Protein AF-A0A6G2VEV0-F1 (afdb_monomer_lite)

Structure (mmCIF, N/CA/C/O backbone):
data_AF-A0A6G2VEV0-F1
#
_entry.id   AF-A0A6G2VEV0-F1
#
loop_
_atom_site.group_PDB
_atom_site.id
_atom_site.type_symbol
_atom_site.label_atom_id
_atom_site.label_alt_id
_atom_site.label_comp_id
_atom_site.label_asym_id
_atom_site.label_entity_id
_atom_site.label_seq_id
_atom_site.pdbx_PDB_ins_code
_atom_site.Cartn_x
_atom_site.Cartn_y
_atom_site.Cartn_z
_atom_site.occupancy
_atom_site.B_iso_or_equiv
_atom_site.auth_seq_id
_atom_site.auth_comp_id
_atom_site.auth_asym_id
_atom_site.auth_atom_id
_atom_site.pdbx_PDB_model_num
ATOM 1 N N . ASP A 1 1 ? 7.523 -2.340 11.141 1.00 86.25 1 ASP A N 1
ATOM 2 C CA . ASP A 1 1 ? 7.121 -1.878 12.487 1.00 86.25 1 ASP A CA 1
ATOM 3 C C . ASP A 1 1 ? 5.795 -1.101 12.484 1.00 86.25 1 ASP A C 1
ATOM 5 O O . ASP A 1 1 ? 4.882 -1.474 13.211 1.00 86.25 1 ASP A O 1
ATOM 9 N N . THR A 1 2 ? 5.624 -0.077 11.640 1.00 94.12 2 THR A N 1
ATOM 10 C CA . THR A 1 2 ? 4.400 0.760 11.587 1.00 94.12 2 THR A CA 1
ATOM 11 C C . THR A 1 2 ? 3.102 -0.021 11.361 1.00 94.12 2 THR A C 1
ATOM 13 O O . THR A 1 2 ? 2.189 0.075 12.178 1.00 94.12 2 THR A O 1
ATOM 16 N N . LEU A 1 3 ? 3.030 -0.854 10.312 1.00 91.81 3 LEU A N 1
ATOM 17 C CA . LEU A 1 3 ? 1.844 -1.679 10.029 1.00 91.81 3 LEU A CA 1
ATOM 18 C C . LEU A 1 3 ? 1.514 -2.629 11.192 1.00 91.81 3 LEU A C 1
ATOM 20 O O . LEU A 1 3 ? 0.358 -2.764 11.579 1.00 91.81 3 LEU A O 1
ATOM 24 N N . GLN A 1 4 ? 2.537 -3.244 11.790 1.00 93.62 4 GLN A N 1
ATOM 25 C CA . GLN A 1 4 ? 2.377 -4.115 12.956 1.00 93.62 4 GLN A CA 1
ATOM 26 C C . GLN A 1 4 ? 1.858 -3.340 14.174 1.00 93.62 4 GLN A C 1
ATOM 28 O O . GLN A 1 4 ? 0.998 -3.837 14.895 1.00 93.62 4 GLN A O 1
ATOM 33 N N . THR A 1 5 ? 2.348 -2.117 14.388 1.00 96.00 5 THR A N 1
ATOM 34 C CA . THR A 1 5 ? 1.874 -1.241 15.468 1.00 96.00 5 THR A CA 1
ATOM 35 C C . THR A 1 5 ? 0.398 -0.918 15.293 1.00 96.00 5 THR A C 1
ATOM 37 O O . THR A 1 5 ? -0.360 -1.020 16.252 1.00 96.00 5 THR A O 1
ATOM 40 N N . TRP A 1 6 ? -0.031 -0.590 14.073 1.00 95.25 6 TRP A N 1
ATOM 41 C CA . TRP A 1 6 ? -1.449 -0.393 13.778 1.00 95.25 6 TRP A CA 1
ATOM 42 C C . TRP A 1 6 ? -2.268 -1.665 14.028 1.00 95.25 6 TRP A C 1
ATOM 44 O O . TRP A 1 6 ? -3.260 -1.613 14.755 1.00 95.25 6 TRP A O 1
ATOM 54 N N . TRP A 1 7 ? -1.817 -2.811 13.505 1.00 93.62 7 TRP A N 1
ATOM 55 C CA . TRP A 1 7 ? -2.515 -4.095 13.634 1.00 93.62 7 TRP A CA 1
ATOM 56 C C . TRP A 1 7 ? -2.726 -4.506 15.096 1.00 93.62 7 TRP A C 1
ATOM 58 O O . TRP A 1 7 ? -3.818 -4.904 15.495 1.00 93.62 7 TRP A O 1
ATOM 68 N N . LEU A 1 8 ? -1.682 -4.369 15.916 1.00 96.44 8 LEU A N 1
ATOM 69 C CA . LEU A 1 8 ? -1.706 -4.719 17.338 1.00 96.44 8 LEU A CA 1
ATOM 70 C C . LEU A 1 8 ? -2.273 -3.606 18.231 1.00 96.44 8 LEU A C 1
ATOM 72 O O .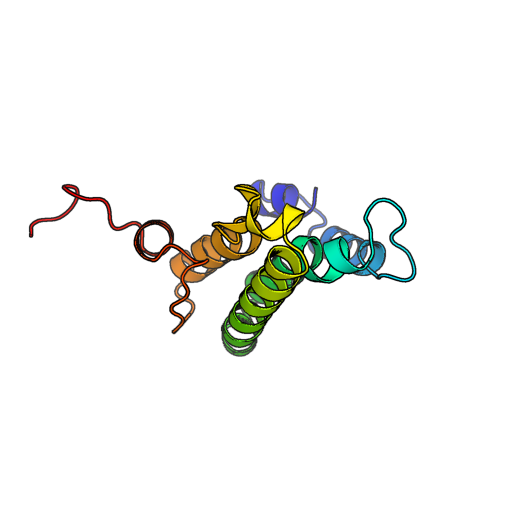 LEU A 1 8 ? -2.293 -3.767 19.449 1.00 96.44 8 LEU A O 1
ATOM 76 N N . ARG A 1 9 ? -2.722 -2.481 17.652 1.00 93.94 9 ARG A N 1
ATOM 77 C CA . ARG A 1 9 ? -3.179 -1.285 18.383 1.00 93.94 9 ARG A CA 1
ATOM 78 C C . ARG A 1 9 ? -2.145 -0.777 19.397 1.00 93.94 9 ARG A C 1
ATOM 80 O O . ARG A 1 9 ? -2.487 -0.344 20.496 1.00 93.94 9 ARG A O 1
ATOM 87 N N . GLY A 1 10 ? -0.870 -0.855 19.026 1.00 92.94 10 GLY A N 1
ATOM 88 C CA . GLY A 1 10 ? 0.240 -0.350 19.822 1.00 92.94 10 GLY A CA 1
ATOM 89 C C . GLY A 1 10 ? 0.306 1.185 19.833 1.00 92.94 10 GLY A C 1
ATOM 90 O O . GLY A 1 10 ? -0.277 1.847 18.969 1.00 92.94 10 GLY A O 1
ATOM 91 N N . PRO A 1 11 ? 1.026 1.778 20.799 1.00 94.62 11 PRO A N 1
ATOM 92 C CA . PRO A 1 11 ? 1.178 3.227 20.897 1.00 94.62 11 PRO A CA 1
ATOM 93 C C . PRO A 1 11 ? 2.078 3.799 19.787 1.00 94.62 11 PRO A C 1
ATOM 95 O O . PRO A 1 11 ? 2.909 3.094 19.213 1.00 94.62 11 PRO A O 1
ATOM 98 N N . GLY A 1 12 ? 1.951 5.105 19.524 1.00 95.06 12 GLY A N 1
ATOM 99 C CA . GLY A 1 12 ? 2.891 5.855 18.675 1.00 95.06 12 GLY A CA 1
ATOM 100 C C . GLY A 1 12 ? 2.750 5.622 17.167 1.00 95.06 12 GLY A C 1
ATOM 101 O O . GLY A 1 12 ? 3.717 5.790 16.432 1.00 95.06 12 GLY A O 1
ATOM 102 N N . LEU A 1 13 ? 1.568 5.222 16.682 1.00 94.62 13 LEU A N 1
ATOM 103 C CA . LEU A 1 13 ? 1.350 4.963 15.253 1.00 94.62 13 LEU A CA 1
ATOM 104 C C . LEU A 1 13 ? 1.701 6.166 14.364 1.00 94.62 13 LEU A C 1
ATOM 106 O O . LEU A 1 13 ? 2.340 5.984 13.332 1.00 94.62 13 LEU A O 1
ATOM 110 N N . ALA A 1 14 ? 1.282 7.373 14.757 1.00 92.69 14 ALA A N 1
ATOM 111 C CA . ALA A 1 14 ? 1.520 8.583 13.974 1.00 92.69 14 ALA A CA 1
ATOM 112 C C . ALA A 1 14 ? 3.023 8.840 13.788 1.00 92.69 14 ALA A C 1
ATOM 114 O O . ALA A 1 14 ? 3.483 8.942 12.654 1.00 92.69 14 ALA A O 1
ATOM 115 N N . ASP A 1 15 ? 3.789 8.835 14.882 1.00 96.06 15 ASP A N 1
ATOM 116 C CA . ASP A 1 15 ? 5.238 9.065 14.855 1.00 96.06 15 ASP A CA 1
ATOM 117 C C . ASP A 1 15 ? 5.962 8.002 14.023 1.00 96.06 15 ASP A C 1
ATOM 119 O O . ASP A 1 15 ? 6.825 8.317 13.206 1.00 96.06 15 ASP A O 1
ATOM 123 N N . LYS A 1 16 ? 5.566 6.731 14.167 1.00 96.62 16 LYS A N 1
ATOM 124 C CA . LYS A 1 16 ? 6.138 5.630 13.382 1.00 96.62 16 LYS A CA 1
ATOM 125 C C . LYS A 1 16 ? 5.835 5.757 11.894 1.00 96.62 16 LYS A C 1
ATOM 127 O O . LYS A 1 16 ? 6.703 5.467 11.070 1.00 96.62 16 LYS A O 1
ATOM 132 N N . LEU A 1 17 ? 4.624 6.181 11.532 1.00 95.62 17 LEU A N 1
ATOM 133 C CA . LEU A 1 17 ? 4.256 6.388 10.135 1.00 95.62 17 LEU A CA 1
ATOM 134 C C . LEU A 1 17 ? 5.012 7.571 9.526 1.00 95.62 17 LEU A C 1
ATOM 136 O O . LEU A 1 17 ? 5.539 7.423 8.428 1.00 95.62 17 LEU A O 1
ATOM 140 N N . ILE A 1 18 ? 5.133 8.687 10.248 1.00 94.69 18 ILE A N 1
ATOM 141 C CA . ILE A 1 18 ? 5.944 9.838 9.822 1.00 94.69 18 ILE A CA 1
ATOM 142 C C . ILE A 1 18 ? 7.388 9.396 9.581 1.00 94.69 18 ILE A C 1
ATOM 144 O O . ILE A 1 18 ? 7.893 9.555 8.474 1.00 94.69 18 ILE A O 1
ATOM 148 N N . ALA A 1 19 ? 8.005 8.723 10.555 1.00 95.50 19 ALA A N 1
ATOM 149 C CA . ALA A 1 19 ? 9.366 8.215 10.417 1.00 95.50 19 ALA A CA 1
ATOM 150 C C . ALA A 1 19 ? 9.509 7.231 9.242 1.00 95.50 19 ALA A C 1
ATOM 152 O O . ALA A 1 19 ? 10.530 7.217 8.560 1.00 95.50 19 ALA A O 1
ATOM 153 N N . THR A 1 20 ? 8.488 6.412 8.967 1.00 95.31 20 THR A N 1
ATOM 154 C CA . THR A 1 20 ? 8.487 5.499 7.811 1.00 95.31 20 THR A CA 1
ATOM 155 C C . THR A 1 20 ? 8.482 6.270 6.494 1.00 95.31 20 THR A C 1
ATOM 157 O O . THR A 1 20 ? 9.251 5.936 5.600 1.00 95.31 20 THR A O 1
ATOM 160 N N . ILE A 1 21 ? 7.655 7.312 6.380 1.00 93.88 21 ILE A N 1
ATOM 161 C CA . ILE A 1 21 ? 7.594 8.163 5.186 1.00 93.88 21 ILE A CA 1
ATOM 162 C C . ILE A 1 21 ? 8.929 8.893 4.992 1.00 93.88 21 ILE A C 1
ATOM 164 O O . ILE A 1 21 ? 9.510 8.812 3.914 1.00 93.88 21 ILE A O 1
ATOM 168 N N . GLU A 1 22 ? 9.469 9.518 6.039 1.00 93.38 22 GLU A N 1
ATOM 169 C CA . GLU A 1 22 ? 10.750 10.239 5.984 1.00 93.38 22 GLU A CA 1
ATOM 170 C C . GLU A 1 22 ? 11.922 9.324 5.606 1.00 93.38 22 GLU A C 1
ATOM 172 O O . GLU A 1 22 ? 12.747 9.667 4.764 1.00 93.38 22 GLU A O 1
ATOM 177 N N . THR A 1 23 ? 11.989 8.125 6.187 1.00 92.50 23 THR A N 1
ATOM 178 C CA . THR A 1 23 ? 13.069 7.167 5.891 1.00 92.50 23 THR A CA 1
ATOM 179 C C . THR A 1 23 ? 12.909 6.465 4.545 1.00 92.50 23 THR A C 1
ATOM 181 O O . THR A 1 23 ? 13.875 5.885 4.047 1.00 92.50 23 THR A O 1
ATOM 184 N N . SER A 1 24 ? 11.723 6.541 3.937 1.00 90.50 24 SER A N 1
ATOM 185 C CA . SER A 1 24 ? 11.463 6.073 2.573 1.00 90.50 24 SER A CA 1
ATOM 186 C C . SER A 1 24 ? 11.767 7.118 1.495 1.00 90.50 24 SER A C 1
ATOM 188 O O . SER A 1 24 ? 11.656 6.809 0.310 1.00 90.50 24 SER A O 1
ATOM 190 N N . ASP A 1 25 ? 12.173 8.332 1.881 1.00 88.69 25 ASP A N 1
ATOM 191 C CA . ASP A 1 25 ? 12.598 9.359 0.935 1.00 88.69 25 ASP A CA 1
ATOM 192 C C . ASP A 1 25 ? 13.836 8.883 0.141 1.00 88.69 25 ASP A C 1
ATOM 194 O O . ASP A 1 25 ? 14.827 8.451 0.745 1.00 88.69 25 ASP A O 1
ATOM 198 N N . PRO A 1 26 ? 13.830 8.979 -1.202 1.00 85.19 26 PRO A N 1
ATOM 199 C CA . PRO A 1 26 ? 14.965 8.647 -2.067 1.00 85.19 26 PRO A CA 1
ATOM 200 C C . PRO A 1 26 ? 16.324 9.235 -1.670 1.00 85.19 26 PRO A C 1
ATOM 202 O O . PRO A 1 26 ? 17.371 8.630 -1.906 1.00 85.19 26 PRO A O 1
ATOM 205 N N . SER A 1 27 ? 16.333 10.436 -1.095 1.00 87.44 27 SER A N 1
ATOM 206 C CA . SER A 1 27 ? 17.549 11.118 -0.659 1.00 87.44 27 SER A CA 1
ATOM 207 C C . SER A 1 27 ? 18.126 10.527 0.630 1.00 87.44 27 SER A C 1
ATOM 209 O O . SER A 1 27 ? 19.334 10.659 0.856 1.00 87.44 27 SER A O 1
ATOM 211 N N . ILE A 1 28 ? 17.307 9.825 1.422 1.00 89.31 28 ILE A N 1
ATOM 212 C CA . ILE A 1 28 ? 17.653 9.228 2.717 1.00 89.31 28 ILE A CA 1
ATOM 213 C C . ILE A 1 28 ? 17.873 7.718 2.603 1.00 89.31 28 ILE A C 1
ATOM 215 O O . ILE A 1 28 ? 18.858 7.198 3.131 1.00 89.31 28 ILE A O 1
ATOM 219 N N . ALA A 1 29 ? 16.986 7.008 1.908 1.00 88.75 29 ALA A N 1
ATOM 220 C CA . ALA A 1 29 ? 17.047 5.563 1.763 1.00 88.75 29 ALA A CA 1
ATOM 221 C C . ALA A 1 29 ? 18.320 5.133 1.010 1.00 88.75 29 ALA A C 1
ATOM 223 O O . ALA A 1 29 ? 18.657 5.650 -0.057 1.00 88.75 29 ALA A O 1
ATOM 224 N N . ARG A 1 30 ? 19.053 4.168 1.580 1.00 87.62 30 ARG A N 1
ATOM 225 C CA . ARG A 1 30 ? 20.302 3.630 1.000 1.00 87.62 30 ARG A CA 1
ATOM 226 C C . ARG A 1 30 ? 20.285 2.123 0.757 1.00 87.62 30 ARG A C 1
ATOM 228 O O . ARG A 1 30 ? 21.185 1.611 0.105 1.00 87.62 30 ARG A O 1
ATOM 235 N N . VAL A 1 31 ? 19.299 1.415 1.307 1.00 88.56 31 VAL A N 1
ATOM 236 C CA . VAL A 1 31 ? 19.273 -0.059 1.323 1.00 88.56 31 VAL A CA 1
ATOM 237 C C . VAL A 1 31 ? 18.735 -0.641 0.015 1.00 88.56 31 VAL A C 1
ATOM 239 O O . VAL A 1 31 ? 19.174 -1.709 -0.398 1.00 88.56 31 VAL A O 1
ATOM 242 N N . ALA A 1 32 ? 17.802 0.054 -0.638 1.00 89.94 32 ALA A N 1
ATOM 243 C CA . ALA A 1 32 ? 17.178 -0.391 -1.879 1.00 89.94 32 ALA A CA 1
ATOM 244 C C . ALA A 1 32 ? 17.567 0.526 -3.052 1.00 89.94 32 ALA A C 1
ATOM 246 O O . ALA A 1 32 ? 17.727 1.734 -2.846 1.00 89.94 32 ALA A O 1
ATOM 247 N N . PRO A 1 33 ? 17.677 -0.014 -4.280 1.00 93.38 33 PRO A N 1
ATOM 248 C CA . PRO A 1 33 ? 17.751 0.791 -5.493 1.00 93.38 33 PRO A CA 1
ATOM 249 C C . PRO A 1 33 ? 16.572 1.765 -5.600 1.00 93.38 33 PRO A C 1
ATOM 251 O O . PRO A 1 33 ? 15.455 1.453 -5.184 1.00 93.38 33 PRO A O 1
ATOM 254 N N . LEU A 1 34 ? 16.823 2.939 -6.182 1.00 93.88 34 LEU A N 1
ATOM 255 C CA . LEU A 1 34 ? 15.840 4.022 -6.273 1.00 93.88 34 LEU A CA 1
ATOM 256 C C . LEU A 1 34 ? 14.549 3.598 -6.985 1.00 93.88 34 LEU A C 1
ATOM 258 O O . LEU A 1 34 ? 13.450 3.885 -6.518 1.00 93.88 34 LEU A O 1
ATOM 262 N N . ASP A 1 35 ? 14.683 2.892 -8.100 1.00 94.81 35 ASP A N 1
ATOM 263 C CA . ASP A 1 35 ? 13.555 2.428 -8.898 1.00 94.81 35 ASP A CA 1
ATOM 264 C C . ASP A 1 35 ? 12.709 1.385 -8.154 1.00 94.81 35 ASP A C 1
ATOM 266 O O . ASP A 1 35 ? 11.487 1.407 -8.253 1.00 94.81 35 ASP A O 1
ATOM 270 N N . MET A 1 36 ? 13.331 0.515 -7.353 1.00 95.44 36 MET A N 1
ATOM 271 C CA . MET A 1 36 ? 12.623 -0.430 -6.484 1.00 95.44 36 MET A CA 1
ATOM 272 C C . MET A 1 36 ? 11.899 0.288 -5.345 1.00 95.44 36 MET A C 1
ATOM 274 O O . MET A 1 36 ? 10.755 -0.038 -5.021 1.00 95.44 36 MET A O 1
ATOM 278 N N . LEU A 1 37 ? 12.557 1.280 -4.741 1.00 95.56 37 LEU A N 1
ATOM 279 C CA . LEU A 1 37 ? 11.968 2.087 -3.682 1.00 95.56 37 LEU A CA 1
ATOM 280 C C . LEU A 1 37 ? 10.696 2.784 -4.177 1.00 95.56 37 LEU A C 1
ATOM 282 O O . LEU A 1 37 ? 9.653 2.664 -3.543 1.00 95.56 37 LEU A O 1
ATOM 286 N N . GLN A 1 38 ? 10.768 3.440 -5.335 1.00 94.44 38 GLN A N 1
ATOM 287 C CA . GLN A 1 38 ? 9.645 4.162 -5.933 1.00 94.44 38 GLN A CA 1
ATOM 288 C C . GLN A 1 38 ? 8.580 3.227 -6.516 1.00 94.44 38 GLN A C 1
ATOM 290 O O . GLN A 1 38 ? 7.390 3.459 -6.332 1.00 94.44 38 GLN A O 1
ATOM 295 N N . GLY A 1 39 ? 9.002 2.170 -7.211 1.00 96.06 39 GLY A N 1
ATOM 296 C CA . GLY A 1 39 ? 8.117 1.278 -7.956 1.00 96.06 39 GLY A CA 1
ATOM 297 C C . GLY A 1 39 ? 7.379 0.248 -7.103 1.00 96.06 39 GLY A C 1
ATOM 298 O O . GLY A 1 39 ? 6.292 -0.184 -7.475 1.00 96.06 39 GLY A O 1
ATOM 299 N N . VAL A 1 40 ? 7.966 -0.161 -5.970 1.00 96.62 40 VAL A N 1
ATOM 300 C CA . VAL A 1 40 ? 7.495 -1.330 -5.205 1.00 96.62 40 VAL A CA 1
ATOM 301 C C . VAL A 1 40 ? 7.358 -1.051 -3.710 1.00 96.62 40 VAL A C 1
ATOM 303 O O . VAL A 1 40 ? 6.351 -1.429 -3.111 1.00 96.62 40 VAL A O 1
ATOM 306 N N . LEU A 1 41 ? 8.346 -0.405 -3.080 1.00 95.56 41 LEU A N 1
ATOM 307 C CA . LEU A 1 41 ? 8.400 -0.320 -1.612 1.00 95.56 41 LEU A CA 1
ATOM 308 C C . LEU A 1 41 ? 7.597 0.853 -1.033 1.00 95.56 41 LEU A C 1
ATOM 310 O O . LEU A 1 41 ? 6.942 0.694 -0.004 1.00 95.56 41 LEU A O 1
ATOM 314 N N . TYR A 1 42 ? 7.634 2.019 -1.678 1.00 96.38 42 TYR A N 1
ATOM 315 C CA . TYR A 1 42 ? 6.917 3.217 -1.240 1.00 96.38 42 TYR A CA 1
ATOM 316 C C . TYR A 1 42 ? 5.396 3.166 -1.461 1.00 96.38 42 TYR A C 1
ATOM 318 O O . TYR A 1 42 ? 4.662 3.543 -0.544 1.00 96.38 42 TYR A O 1
ATOM 326 N N . PRO A 1 43 ? 4.871 2.679 -2.605 1.00 97.81 43 PRO A N 1
ATOM 327 C CA . PRO A 1 43 ? 3.433 2.706 -2.870 1.00 97.81 43 PRO A CA 1
ATOM 328 C C . PRO A 1 43 ? 2.537 2.129 -1.754 1.00 97.81 43 PRO A C 1
ATOM 330 O O . PRO A 1 43 ? 1.570 2.796 -1.382 1.00 97.81 43 PRO A O 1
ATOM 333 N N . PRO A 1 44 ? 2.831 0.967 -1.128 1.00 97.88 44 PRO A N 1
ATOM 334 C CA . PRO A 1 44 ? 2.017 0.480 -0.010 1.00 97.88 44 PRO A CA 1
ATOM 335 C C . PRO A 1 44 ? 2.100 1.358 1.252 1.00 97.88 44 PRO A C 1
ATOM 337 O O . PRO A 1 44 ? 1.143 1.384 2.024 1.00 97.88 44 PRO A O 1
ATOM 340 N N . ILE A 1 45 ? 3.193 2.102 1.465 1.00 97.56 45 ILE A N 1
ATOM 341 C CA . ILE A 1 45 ? 3.307 3.079 2.564 1.00 97.56 45 ILE A CA 1
ATOM 342 C C . ILE A 1 45 ? 2.338 4.241 2.316 1.00 97.56 45 ILE A C 1
ATOM 344 O O . ILE A 1 45 ? 1.594 4.619 3.222 1.00 97.56 45 ILE A O 1
ATOM 348 N N . ASN A 1 46 ? 2.300 4.760 1.084 1.00 97.81 46 ASN A N 1
ATOM 349 C CA . ASN A 1 46 ? 1.384 5.834 0.699 1.00 97.81 46 ASN A CA 1
ATOM 350 C C . ASN A 1 46 ? -0.090 5.401 0.812 1.00 97.81 46 ASN A C 1
ATOM 352 O O . ASN A 1 46 ? -0.912 6.098 1.406 1.00 97.81 46 ASN A O 1
ATOM 356 N N . LEU A 1 47 ? -0.423 4.197 0.338 1.00 98.38 47 LEU A N 1
ATOM 357 C CA . LEU A 1 47 ? -1.771 3.636 0.496 1.00 98.38 47 LEU A CA 1
AT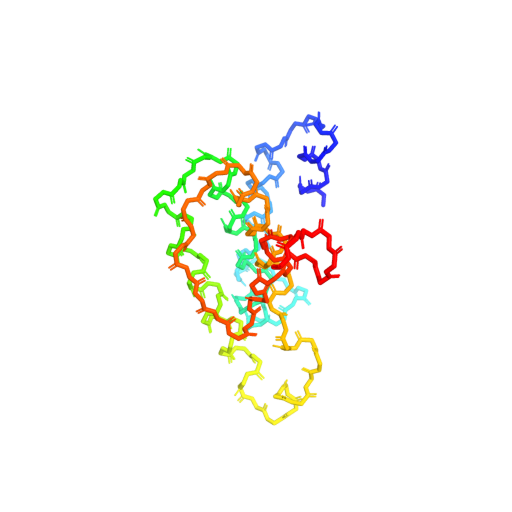OM 358 C C . LEU A 1 47 ? -2.169 3.510 1.964 1.00 98.38 47 LEU A C 1
ATOM 360 O O . LEU A 1 47 ? -3.281 3.874 2.351 1.00 98.38 47 LEU A O 1
ATOM 364 N N . PHE A 1 48 ? -1.253 3.023 2.800 1.00 98.31 48 PHE A N 1
ATOM 365 C CA . PHE A 1 48 ? -1.509 2.889 4.224 1.00 98.31 48 PHE A CA 1
ATOM 366 C C . PHE A 1 48 ? -1.735 4.253 4.895 1.00 98.31 48 PHE A C 1
ATOM 368 O O . PHE A 1 48 ? -2.609 4.364 5.753 1.00 98.31 48 PHE A O 1
ATOM 375 N N . TYR A 1 49 ? -1.022 5.301 4.465 1.00 97.44 49 TYR A N 1
ATOM 376 C CA . TYR A 1 49 ? -1.246 6.677 4.916 1.00 97.44 49 TYR A CA 1
ATOM 377 C C . TYR A 1 49 ? -2.667 7.180 4.610 1.00 97.44 49 TYR A C 1
ATOM 379 O O . TYR A 1 49 ? -3.336 7.685 5.518 1.00 97.44 49 TYR A O 1
ATOM 387 N N . HIS A 1 50 ? -3.162 6.996 3.381 1.00 97.94 50 HIS A N 1
ATOM 388 C CA . HIS A 1 50 ? -4.546 7.349 3.032 1.00 97.94 50 HIS A CA 1
ATOM 389 C C . HIS A 1 50 ? -5.557 6.544 3.859 1.00 97.94 50 HIS A C 1
ATOM 391 O O . HIS A 1 50 ? -6.499 7.106 4.423 1.00 97.94 50 HIS A O 1
ATOM 397 N N . TYR A 1 51 ? -5.320 5.239 4.009 1.00 98.00 51 TYR A N 1
ATOM 398 C CA . TYR A 1 51 ? -6.193 4.347 4.766 1.00 98.00 51 TYR A CA 1
ATOM 399 C C . TYR A 1 51 ? -6.340 4.763 6.240 1.00 98.00 51 TYR A C 1
ATOM 401 O O . TYR A 1 51 ? -7.461 4.938 6.721 1.00 98.00 51 TYR A O 1
ATOM 409 N N . VAL A 1 52 ? -5.236 4.996 6.967 1.00 96.38 52 VAL A N 1
ATOM 410 C CA . VAL A 1 52 ? -5.312 5.370 8.397 1.00 96.38 52 VAL A CA 1
ATOM 411 C C . VAL A 1 52 ? -5.961 6.736 8.625 1.00 96.38 52 VAL A C 1
ATOM 413 O O . VAL A 1 52 ? -6.530 6.977 9.689 1.00 96.38 52 VAL A O 1
ATOM 416 N N . ARG A 1 53 ? -5.903 7.626 7.628 1.00 96.00 53 ARG A N 1
ATOM 417 C CA . ARG A 1 53 ? -6.555 8.943 7.651 1.00 96.00 53 ARG A CA 1
ATOM 418 C C . ARG A 1 53 ? -8.020 8.908 7.228 1.00 96.00 53 ARG A C 1
ATOM 420 O O . ARG A 1 53 ? -8.677 9.941 7.324 1.00 96.00 53 ARG A O 1
ATOM 427 N N . LYS A 1 54 ? -8.526 7.750 6.793 1.00 96.75 54 LYS A N 1
ATOM 428 C CA . LYS A 1 54 ? -9.850 7.609 6.174 1.00 96.75 54 LYS A CA 1
ATOM 429 C C . LYS A 1 54 ? -10.036 8.504 4.945 1.00 96.75 54 LYS A C 1
ATOM 431 O O . LYS A 1 54 ? -11.110 9.051 4.722 1.00 96.75 54 LYS A O 1
ATOM 436 N N . ASP A 1 55 ? -8.969 8.684 4.173 1.00 97.56 55 ASP A N 1
ATOM 437 C CA . ASP A 1 55 ? -8.986 9.490 2.955 1.00 97.56 55 ASP A CA 1
ATOM 438 C C . ASP A 1 55 ? -9.450 8.649 1.760 1.00 97.56 55 ASP A C 1
ATOM 440 O O . ASP A 1 55 ? -8.648 8.184 0.951 1.00 97.56 55 ASP A O 1
ATOM 444 N N . GLU A 1 56 ? -10.760 8.417 1.682 1.00 95.62 56 GLU A N 1
ATOM 445 C CA . GLU A 1 56 ? -11.385 7.611 0.625 1.00 95.62 56 GLU A CA 1
ATOM 446 C C . GLU A 1 56 ? -11.156 8.206 -0.772 1.00 95.62 56 GLU A C 1
ATOM 448 O O . GLU A 1 56 ? -10.861 7.477 -1.718 1.00 95.62 56 GLU A O 1
ATOM 453 N N . ALA A 1 57 ? -11.231 9.536 -0.893 1.00 95.88 57 ALA A N 1
ATOM 454 C CA . ALA A 1 57 ? -11.059 10.236 -2.163 1.00 95.88 57 ALA A CA 1
ATOM 455 C C . ALA A 1 57 ? -9.616 10.155 -2.685 1.00 95.88 57 ALA A C 1
ATOM 457 O O . ALA A 1 57 ? -9.409 10.046 -3.893 1.00 95.88 57 ALA A O 1
ATOM 458 N N . GLY A 1 58 ? -8.623 10.197 -1.789 1.00 97.00 58 GLY A N 1
ATOM 459 C CA . GLY A 1 58 ? -7.212 10.043 -2.146 1.00 97.00 58 GLY A CA 1
ATOM 460 C C . GLY A 1 58 ? -6.780 8.591 -2.371 1.00 97.00 58 GLY A C 1
ATOM 461 O O . GLY A 1 58 ? -5.849 8.342 -3.138 1.00 97.00 58 GLY A O 1
ATOM 462 N N . PHE A 1 59 ? -7.465 7.621 -1.758 1.00 98.38 59 PHE A N 1
ATOM 463 C CA . PHE A 1 59 ? -7.042 6.220 -1.788 1.00 98.38 59 PHE A CA 1
ATOM 464 C C . PHE A 1 59 ? -7.103 5.592 -3.186 1.00 98.38 59 PHE A C 1
ATOM 466 O O . PHE A 1 59 ? -6.128 4.980 -3.619 1.00 98.38 59 PHE A O 1
ATOM 473 N N . ALA A 1 60 ? -8.226 5.721 -3.902 1.00 96.94 60 ALA A N 1
ATOM 474 C CA . ALA A 1 60 ? -8.389 5.071 -5.207 1.00 96.94 60 ALA A CA 1
ATOM 475 C C . ALA A 1 60 ? -7.395 5.593 -6.272 1.00 96.94 60 ALA A C 1
ATOM 477 O O . ALA A 1 60 ? -6.747 4.766 -6.922 1.00 96.94 60 ALA A O 1
ATOM 478 N N . PRO A 1 61 ? -7.161 6.917 -6.413 1.00 97.69 61 PRO A N 1
ATOM 479 C CA . PRO A 1 61 ? -6.096 7.433 -7.274 1.00 97.69 61 PRO A CA 1
ATOM 480 C C . PRO A 1 61 ? -4.703 6.928 -6.879 1.00 97.69 61 PRO A C 1
ATOM 482 O O . PRO A 1 61 ? -3.937 6.514 -7.749 1.00 97.69 61 PRO A O 1
ATOM 485 N N . ALA A 1 62 ? -4.389 6.896 -5.578 1.00 98.31 62 ALA A N 1
ATOM 486 C CA . ALA A 1 62 ? -3.113 6.377 -5.091 1.00 98.31 62 ALA A CA 1
ATOM 487 C C . ALA A 1 62 ? -2.947 4.876 -5.390 1.00 98.31 62 ALA A C 1
ATOM 489 O O . ALA A 1 62 ? -1.841 4.419 -5.681 1.00 98.31 62 ALA A O 1
ATOM 490 N N . LEU A 1 63 ? -4.034 4.096 -5.356 1.00 98.56 63 LEU A N 1
ATOM 491 C CA . LEU A 1 63 ? -4.016 2.678 -5.719 1.00 98.56 63 LEU A CA 1
ATOM 492 C C . LEU A 1 63 ? -3.774 2.498 -7.215 1.00 98.56 63 LEU A C 1
ATOM 494 O O . LEU A 1 63 ? -2.947 1.673 -7.598 1.00 98.56 63 LEU A O 1
ATOM 498 N N . ALA A 1 64 ? -4.431 3.295 -8.057 1.00 98.31 64 ALA A N 1
ATOM 499 C CA . ALA A 1 64 ? -4.178 3.282 -9.492 1.00 98.31 64 ALA A CA 1
ATOM 500 C C . ALA A 1 64 ? -2.710 3.596 -9.809 1.00 98.31 64 ALA A C 1
ATOM 502 O O . ALA A 1 64 ? -2.072 2.859 -10.562 1.00 98.31 64 ALA A O 1
ATOM 503 N N . GLU A 1 65 ? -2.154 4.635 -9.186 1.00 98.38 65 GLU A N 1
ATOM 504 C CA . GLU A 1 65 ? -0.745 4.998 -9.331 1.00 98.38 65 GLU A CA 1
ATOM 505 C C . GLU A 1 65 ? 0.186 3.873 -8.858 1.00 98.38 65 GLU A C 1
ATOM 507 O O . GLU A 1 65 ? 1.101 3.489 -9.585 1.00 98.38 65 GLU A O 1
ATOM 512 N N . ALA A 1 66 ? -0.083 3.276 -7.693 1.00 98.56 66 ALA A N 1
ATOM 513 C CA . ALA A 1 66 ? 0.699 2.161 -7.163 1.00 98.56 66 ALA A CA 1
ATOM 514 C C . ALA A 1 66 ? 0.776 0.978 -8.143 1.00 98.56 66 ALA A C 1
ATOM 516 O O . ALA A 1 66 ? 1.836 0.376 -8.314 1.00 98.56 66 ALA A O 1
ATOM 517 N N . LEU A 1 67 ? -0.333 0.656 -8.815 1.00 98.56 67 LEU A N 1
ATOM 518 C CA . LEU A 1 67 ? -0.381 -0.419 -9.808 1.00 98.56 67 LEU A CA 1
ATOM 519 C C . LEU A 1 67 ? 0.379 -0.062 -11.092 1.00 98.56 67 LEU A C 1
ATOM 521 O O . LEU A 1 67 ? 1.034 -0.932 -11.670 1.00 98.56 67 LEU A O 1
ATOM 525 N N . GLN A 1 68 ? 0.342 1.202 -11.526 1.00 98.38 68 GLN A N 1
ATOM 526 C CA . GLN A 1 68 ? 1.146 1.662 -12.664 1.00 98.38 68 GLN A CA 1
ATOM 527 C C . GLN A 1 68 ? 2.645 1.625 -12.352 1.00 98.38 68 GLN A C 1
ATOM 529 O O . GLN A 1 68 ? 3.432 1.174 -13.183 1.00 98.38 68 GLN A O 1
ATOM 534 N N . LEU A 1 69 ? 3.040 2.043 -11.148 1.00 98.44 69 LEU A N 1
ATOM 535 C CA . LEU A 1 69 ? 4.425 1.999 -10.680 1.00 98.44 69 LEU A CA 1
ATOM 536 C C . LEU A 1 69 ? 4.946 0.560 -10.576 1.00 98.44 69 LEU A C 1
ATOM 538 O O . LEU A 1 69 ? 6.043 0.272 -11.059 1.00 98.44 69 LEU A O 1
ATOM 542 N N . HIS A 1 70 ? 4.134 -0.356 -10.037 1.00 98.56 70 HIS A N 1
ATOM 543 C CA . HIS A 1 70 ? 4.456 -1.785 -9.989 1.00 98.56 70 HIS A CA 1
ATOM 544 C C . HIS A 1 70 ? 4.677 -2.343 -11.397 1.00 98.56 70 HIS A C 1
ATOM 546 O O . HIS A 1 70 ? 5.714 -2.950 -11.662 1.00 98.56 70 HIS A O 1
ATOM 552 N N . LYS A 1 71 ? 3.746 -2.080 -12.326 1.00 98.06 71 LYS A N 1
ATOM 553 C CA . LYS A 1 71 ? 3.888 -2.475 -13.734 1.00 98.06 71 LYS A CA 1
ATOM 554 C C . LYS A 1 71 ? 5.192 -1.941 -14.325 1.00 98.06 71 LYS A C 1
ATOM 556 O O . LYS A 1 71 ? 5.980 -2.722 -14.844 1.00 98.06 71 LYS A O 1
ATOM 561 N N . ALA A 1 72 ? 5.436 -0.637 -14.208 1.00 98.06 72 ALA A N 1
ATOM 562 C CA . ALA A 1 72 ? 6.615 0.010 -14.773 1.00 98.06 72 ALA A CA 1
ATOM 563 C C . ALA A 1 72 ? 7.925 -0.590 -14.240 1.00 98.06 72 ALA A C 1
ATOM 565 O O . ALA A 1 72 ? 8.855 -0.809 -15.015 1.00 98.06 72 ALA A O 1
ATOM 566 N N . TYR A 1 73 ? 7.994 -0.895 -12.940 1.00 98.00 73 TYR A N 1
ATOM 567 C CA . TYR A 1 73 ? 9.170 -1.520 -12.339 1.00 98.00 73 TYR A CA 1
ATOM 568 C C . TYR A 1 73 ? 9.419 -2.930 -12.884 1.00 98.00 73 TYR A C 1
ATOM 570 O O . TYR A 1 73 ? 10.545 -3.237 -13.288 1.00 98.00 73 TYR A O 1
ATOM 578 N N . TRP A 1 74 ? 8.382 -3.773 -12.903 1.00 98.19 74 TRP A N 1
ATOM 579 C CA . TRP A 1 74 ? 8.505 -5.188 -13.263 1.00 98.19 74 TRP A CA 1
ATOM 580 C C . TRP A 1 74 ? 8.611 -5.436 -14.767 1.00 98.19 74 TRP A C 1
ATOM 582 O O . TRP A 1 74 ? 9.169 -6.450 -15.165 1.00 98.19 74 TRP A O 1
ATOM 592 N N . THR A 1 75 ? 8.165 -4.505 -15.613 1.00 96.88 75 THR A N 1
ATOM 593 C CA . THR A 1 75 ? 8.329 -4.603 -17.074 1.00 96.88 75 THR A CA 1
ATOM 594 C C . THR A 1 75 ? 9.526 -3.814 -17.607 1.00 96.88 75 THR A C 1
ATOM 596 O O . THR A 1 75 ? 9.626 -3.602 -18.813 1.00 96.88 75 THR A O 1
ATOM 599 N N . LEU A 1 76 ? 10.418 -3.321 -16.738 1.00 97.00 76 LEU A N 1
ATOM 600 C CA . LEU A 1 76 ? 11.531 -2.459 -17.156 1.00 97.00 76 LEU A CA 1
ATOM 601 C C . LEU A 1 76 ? 12.567 -3.195 -18.024 1.00 97.00 76 LEU A C 1
ATOM 603 O O . LEU A 1 76 ? 13.210 -2.581 -18.873 1.00 97.00 76 LEU A O 1
ATOM 607 N N . ASN A 1 77 ? 12.760 -4.493 -17.794 1.00 96.38 77 ASN A N 1
ATOM 608 C CA . ASN A 1 77 ? 13.694 -5.335 -18.537 1.00 96.38 77 ASN A CA 1
ATOM 609 C C . ASN A 1 77 ? 13.247 -6.807 -18.528 1.00 96.38 77 ASN A C 1
ATOM 611 O O . ASN A 1 77 ? 12.311 -7.182 -17.813 1.00 96.38 77 ASN A O 1
ATOM 615 N N . GLU A 1 78 ? 13.910 -7.629 -19.343 1.00 95.19 78 GLU A N 1
ATOM 616 C CA . GLU A 1 78 ? 13.577 -9.049 -19.517 1.00 95.19 78 GLU A CA 1
ATOM 617 C C . GLU A 1 78 ? 13.694 -9.836 -18.206 1.00 95.19 78 GLU A C 1
ATOM 619 O O . GLU A 1 78 ? 12.764 -10.567 -17.859 1.00 95.19 78 GLU A O 1
ATOM 624 N N . ASP A 1 79 ? 14.764 -9.611 -17.434 1.00 95.44 79 ASP A N 1
ATOM 625 C CA . ASP A 1 79 ? 14.987 -10.285 -16.150 1.00 95.44 79 ASP A CA 1
ATO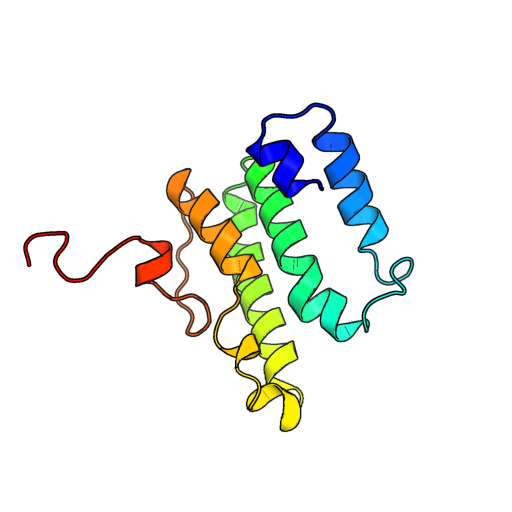M 626 C C . ASP A 1 79 ? 13.790 -10.095 -15.207 1.00 95.44 79 ASP A C 1
ATOM 628 O O . ASP A 1 79 ? 13.226 -11.066 -14.705 1.00 95.44 79 ASP A O 1
ATOM 632 N N . ARG A 1 80 ? 13.329 -8.850 -15.028 1.00 96.06 80 ARG A N 1
ATOM 633 C CA . ARG A 1 80 ? 12.181 -8.535 -14.162 1.00 96.06 80 ARG A CA 1
ATOM 634 C C . ARG A 1 80 ? 10.854 -9.030 -14.715 1.00 96.06 80 ARG A C 1
ATOM 636 O O . ARG A 1 80 ? 10.001 -9.451 -13.941 1.00 96.06 80 ARG A O 1
ATOM 643 N N . THR A 1 81 ? 10.681 -9.011 -16.034 1.00 95.00 81 THR A N 1
ATOM 644 C CA . THR A 1 81 ? 9.417 -9.427 -16.665 1.00 95.00 81 THR A CA 1
ATOM 645 C C . THR A 1 81 ? 9.142 -10.913 -16.428 1.00 95.00 81 THR A C 1
ATOM 647 O O . THR A 1 81 ? 7.987 -11.328 -16.358 1.00 95.00 81 THR A O 1
ATOM 650 N N . THR A 1 82 ? 10.199 -11.715 -16.285 1.00 95.12 82 THR A N 1
ATOM 651 C CA . THR A 1 82 ? 10.096 -13.151 -15.984 1.00 95.12 82 THR A CA 1
ATOM 652 C C . THR A 1 82 ? 10.053 -13.473 -14.487 1.00 95.12 82 THR A C 1
ATOM 654 O O . THR A 1 82 ? 9.829 -14.627 -14.119 1.00 95.12 82 THR A O 1
ATOM 657 N N . ASP A 1 83 ? 10.221 -12.475 -13.615 1.00 96.44 83 ASP A N 1
ATOM 658 C CA . ASP A 1 83 ? 10.192 -12.669 -12.169 1.00 96.44 83 ASP A CA 1
ATOM 659 C C . ASP A 1 83 ? 8.751 -12.826 -11.659 1.00 96.44 83 ASP A C 1
ATOM 661 O O . ASP A 1 83 ? 7.879 -11.968 -11.826 1.00 96.44 83 ASP A O 1
ATOM 665 N N . THR A 1 84 ? 8.506 -13.936 -10.964 1.00 94.81 84 THR A N 1
ATOM 666 C CA . THR A 1 84 ? 7.212 -14.252 -10.351 1.00 94.81 84 THR A CA 1
ATOM 667 C C . THR A 1 84 ? 6.731 -13.207 -9.342 1.00 94.81 84 THR A C 1
ATOM 669 O O . THR A 1 84 ? 5.522 -13.046 -9.171 1.00 94.81 84 THR A O 1
ATOM 672 N N . HIS A 1 85 ? 7.632 -12.453 -8.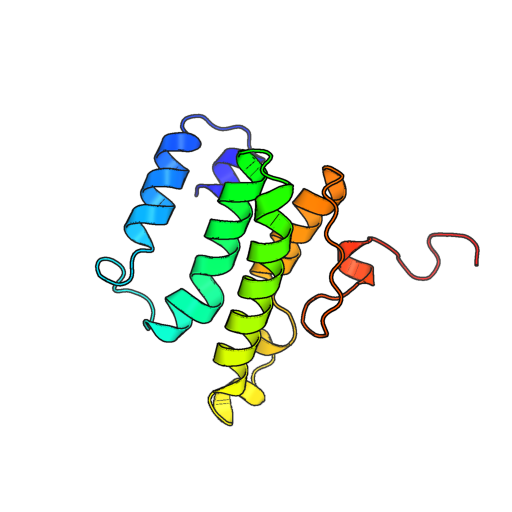707 1.00 94.31 85 HIS A N 1
ATOM 673 C CA . HIS A 1 85 ? 7.276 -11.371 -7.791 1.00 94.31 85 HIS A CA 1
ATOM 674 C C . HIS A 1 85 ? 6.540 -10.215 -8.487 1.00 94.31 85 HIS A C 1
ATOM 676 O O . HIS A 1 85 ? 5.783 -9.497 -7.833 1.00 94.31 85 HIS A O 1
ATOM 682 N N . GLY A 1 86 ? 6.698 -10.065 -9.806 1.00 95.88 86 GLY A N 1
ATOM 683 C CA . GLY A 1 86 ? 5.996 -9.056 -10.594 1.00 95.88 86 GLY A CA 1
ATOM 684 C C . GLY A 1 86 ? 4.539 -9.385 -10.907 1.00 95.88 86 GLY A C 1
ATOM 685 O O . GLY A 1 86 ? 3.792 -8.493 -11.304 1.00 95.88 86 GLY A O 1
ATOM 686 N N . THR A 1 87 ? 4.102 -10.630 -10.697 1.00 96.50 87 THR A N 1
ATOM 687 C CA . THR A 1 87 ? 2.754 -11.090 -11.085 1.00 96.50 87 THR A CA 1
ATOM 688 C C . THR A 1 87 ? 1.631 -10.409 -10.309 1.00 96.50 87 THR A C 1
ATOM 690 O O . THR A 1 87 ? 0.573 -10.136 -10.867 1.00 96.50 87 THR A O 1
ATOM 693 N N . ILE A 1 88 ? 1.855 -10.109 -9.029 1.00 97.56 88 ILE A N 1
ATOM 694 C CA . ILE A 1 88 ? 0.860 -9.508 -8.140 1.00 97.56 88 ILE A CA 1
ATOM 695 C C . ILE A 1 88 ? 1.509 -8.338 -7.412 1.00 97.56 88 ILE A C 1
ATOM 697 O O . ILE A 1 88 ? 2.580 -8.476 -6.820 1.00 97.56 88 ILE A O 1
ATOM 701 N N . ALA A 1 89 ? 0.820 -7.201 -7.375 1.00 98.19 89 ALA A N 1
ATOM 702 C CA . ALA A 1 89 ? 1.198 -6.069 -6.540 1.00 98.19 89 ALA A CA 1
ATOM 703 C C . ALA A 1 89 ? 0.851 -6.366 -5.072 1.00 98.19 89 ALA A C 1
ATOM 705 O O . ALA A 1 89 ? -0.106 -5.824 -4.526 1.00 98.19 89 ALA A O 1
ATOM 706 N N . LEU A 1 90 ? 1.602 -7.270 -4.431 1.00 97.38 90 LEU A N 1
ATOM 707 C CA . LEU A 1 90 ? 1.237 -7.858 -3.134 1.00 97.38 90 LEU A CA 1
ATOM 708 C C . LEU A 1 90 ? 1.055 -6.813 -2.022 1.00 97.38 90 LEU A C 1
ATOM 710 O O . LEU A 1 90 ? 0.099 -6.895 -1.254 1.00 97.38 90 LEU A O 1
ATOM 714 N N . GLY A 1 91 ? 1.947 -5.820 -1.947 1.00 97.31 91 GLY A N 1
ATOM 715 C CA . GLY A 1 91 ? 1.830 -4.710 -0.996 1.00 97.31 91 GLY A CA 1
ATOM 716 C C . GLY A 1 91 ? 0.544 -3.900 -1.211 1.00 97.31 91 GLY A C 1
ATOM 717 O O . GLY A 1 91 ? -0.270 -3.816 -0.290 1.00 97.31 91 GLY A O 1
ATOM 718 N N . PRO A 1 92 ? 0.320 -3.342 -2.417 1.00 98.38 92 PRO A N 1
ATOM 719 C CA . PRO A 1 92 ? -0.934 -2.675 -2.763 1.00 98.38 92 PRO A CA 1
ATOM 720 C C . PRO A 1 92 ? -2.189 -3.528 -2.544 1.00 98.38 92 PRO A C 1
ATOM 722 O O . PRO A 1 92 ? -3.150 -3.030 -1.964 1.00 98.38 92 PRO A O 1
ATOM 725 N N . LEU A 1 93 ? -2.169 -4.815 -2.915 1.00 98.00 93 LEU A N 1
ATOM 726 C CA . LEU A 1 93 ? -3.273 -5.749 -2.676 1.00 98.00 93 LEU A CA 1
ATOM 727 C C . LEU A 1 93 ? -3.602 -5.857 -1.186 1.00 98.00 93 LEU A C 1
ATOM 729 O O . LEU A 1 93 ? -4.767 -5.753 -0.814 1.00 98.00 93 LEU A O 1
ATOM 733 N N . ALA A 1 94 ? -2.594 -6.024 -0.327 1.00 97.00 94 ALA A N 1
ATOM 734 C CA . ALA A 1 94 ? -2.808 -6.149 1.111 1.00 97.00 94 ALA A CA 1
ATOM 735 C C . ALA A 1 94 ? -3.527 -4.922 1.695 1.00 97.00 94 ALA A C 1
ATOM 737 O O . ALA A 1 94 ? -4.469 -5.075 2.471 1.00 97.00 94 ALA A O 1
ATOM 738 N N . ILE A 1 95 ? -3.125 -3.710 1.301 1.00 98.19 95 ILE A N 1
ATOM 739 C CA . ILE A 1 95 ? -3.766 -2.481 1.787 1.00 98.19 95 ILE A CA 1
ATOM 740 C C . ILE A 1 95 ? -5.140 -2.267 1.137 1.00 98.19 95 ILE A C 1
ATOM 742 O O . ILE A 1 95 ? -6.071 -1.839 1.817 1.00 98.19 95 ILE A O 1
ATOM 746 N N . ALA A 1 96 ? -5.305 -2.617 -0.141 1.00 98.06 96 ALA A N 1
ATOM 747 C CA . ALA A 1 96 ? -6.598 -2.579 -0.820 1.00 98.06 96 ALA A CA 1
ATOM 748 C C . ALA A 1 96 ? -7.625 -3.504 -0.146 1.00 98.06 96 ALA A C 1
ATOM 750 O O . ALA A 1 96 ? -8.774 -3.103 0.006 1.00 98.06 96 ALA A O 1
ATOM 751 N N . CYS A 1 97 ? -7.219 -4.682 0.342 1.00 96.94 97 CYS A N 1
ATOM 752 C CA . CYS A 1 97 ? -8.088 -5.546 1.147 1.00 96.94 97 CYS A CA 1
ATOM 753 C C . CYS A 1 97 ? -8.567 -4.843 2.427 1.00 96.94 97 CYS A C 1
ATOM 755 O O . CYS A 1 97 ? -9.756 -4.879 2.733 1.00 96.94 97 CYS A O 1
ATOM 757 N N . LEU A 1 98 ? -7.675 -4.151 3.149 1.00 96.62 98 LEU A N 1
ATOM 758 C CA . LEU A 1 98 ? -8.058 -3.389 4.347 1.00 96.62 98 LEU A CA 1
ATOM 759 C C . LEU A 1 98 ? -9.041 -2.258 4.025 1.00 96.62 98 LEU A C 1
ATOM 761 O O . LEU A 1 98 ? -9.980 -2.020 4.785 1.00 96.62 98 LEU A O 1
ATOM 765 N N . ALA A 1 99 ? -8.820 -1.555 2.915 1.00 97.38 99 ALA A N 1
ATOM 766 C CA . ALA A 1 99 ? -9.689 -0.476 2.460 1.00 97.38 99 ALA A CA 1
ATOM 767 C C . ALA A 1 99 ? -11.063 -1.002 2.015 1.00 97.38 99 ALA A C 1
ATOM 769 O O . ALA A 1 99 ? -12.084 -0.446 2.415 1.00 97.38 99 ALA A O 1
ATOM 770 N N . HIS A 1 100 ? -11.096 -2.109 1.267 1.00 96.50 100 HIS A N 1
ATOM 771 C CA . HIS A 1 100 ? -12.327 -2.793 0.871 1.00 96.50 100 HIS A CA 1
ATOM 772 C C . HIS A 1 100 ? -13.153 -3.210 2.096 1.00 96.50 100 HIS A C 1
ATOM 774 O O . HIS A 1 100 ? -14.348 -2.935 2.162 1.00 96.50 100 HIS A O 1
ATOM 780 N N . ASP A 1 101 ? -12.513 -3.784 3.117 1.00 94.88 101 ASP A N 1
ATOM 781 C CA . ASP A 1 101 ? -13.179 -4.146 4.376 1.00 94.88 101 ASP A CA 1
ATOM 782 C C . ASP A 1 101 ? -13.726 -2.949 5.150 1.00 94.88 101 ASP A C 1
ATOM 784 O O . ASP A 1 101 ? -14.699 -3.074 5.893 1.00 94.88 101 ASP A O 1
ATOM 788 N N 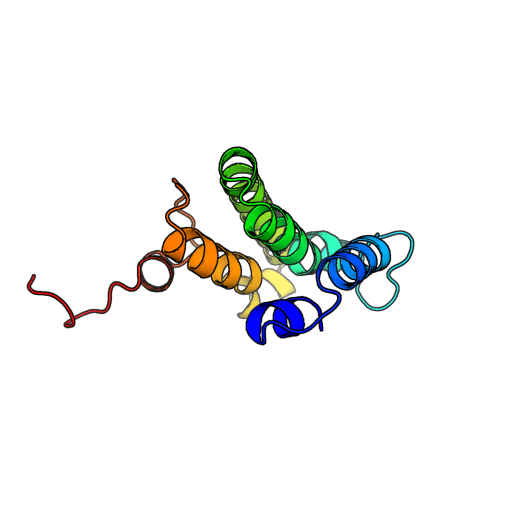. ALA A 1 102 ? -13.079 -1.795 5.000 1.00 95.69 102 ALA A N 1
ATOM 789 C CA . ALA A 1 102 ? -13.519 -0.537 5.581 1.00 95.69 102 ALA A CA 1
ATOM 790 C C . ALA A 1 102 ? -14.591 0.175 4.734 1.00 95.69 102 ALA A C 1
ATOM 792 O O . ALA A 1 102 ? -15.059 1.234 5.144 1.00 95.69 102 ALA A O 1
ATOM 793 N N . GLY A 1 103 ? -14.993 -0.396 3.592 1.00 95.88 103 GLY A N 1
ATOM 794 C CA . GLY A 1 103 ? -16.039 0.137 2.718 1.00 95.88 103 GLY A CA 1
ATOM 795 C C . GLY A 1 103 ? -15.571 1.192 1.715 1.00 95.88 103 GLY A C 1
ATOM 796 O O . GLY A 1 103 ? -16.412 1.893 1.159 1.00 95.88 103 GLY A O 1
ATOM 797 N N . PHE A 1 104 ? -14.263 1.326 1.472 1.00 97.25 104 PHE A N 1
ATOM 798 C CA . PHE A 1 104 ? -13.751 2.320 0.527 1.00 97.25 104 PHE A CA 1
ATOM 799 C C . PHE A 1 104 ? -14.157 1.943 -0.907 1.00 97.25 104 PHE A C 1
ATOM 801 O O . PHE A 1 104 ? -13.965 0.789 -1.311 1.00 97.25 104 PHE A O 1
ATOM 808 N N . PRO A 1 105 ? -14.652 2.894 -1.717 1.00 93.81 105 PRO A N 1
ATOM 809 C CA . PRO A 1 105 ? -14.877 2.656 -3.134 1.00 93.81 105 PRO A CA 1
ATOM 810 C C . PRO A 1 105 ? -13.527 2.577 -3.859 1.00 93.81 105 PRO A C 1
ATOM 812 O O . PRO A 1 105 ? -12.786 3.555 -3.907 1.00 93.81 105 PRO A O 1
ATOM 815 N N . LEU A 1 106 ? -13.191 1.407 -4.408 1.00 92.38 106 LEU A N 1
ATOM 816 C CA . LEU A 1 106 ? -11.915 1.209 -5.109 1.00 92.38 106 LEU A CA 1
ATOM 817 C C . LEU A 1 106 ? -12.009 1.436 -6.622 1.00 92.38 106 LEU A C 1
ATOM 819 O O . LEU A 1 106 ? -11.034 1.899 -7.199 1.00 92.38 106 LEU A O 1
ATOM 823 N N . ASP A 1 107 ? -13.151 1.096 -7.234 1.00 86.50 107 ASP A N 1
ATOM 824 C CA . ASP A 1 107 ? -13.463 1.231 -8.673 1.00 86.50 107 ASP A CA 1
ATOM 825 C C . ASP A 1 107 ? -12.263 1.001 -9.614 1.00 86.50 107 ASP A C 1
ATOM 827 O O . ASP A 1 107 ? -11.933 1.822 -10.470 1.00 86.50 107 ASP A O 1
ATOM 831 N N . ILE A 1 108 ? -11.551 -0.110 -9.400 1.00 89.75 108 ILE A N 1
ATOM 832 C CA . ILE A 1 108 ? -10.339 -0.437 -10.146 1.00 89.75 108 ILE A CA 1
ATOM 833 C C . ILE A 1 108 ? -10.292 -1.917 -10.507 1.00 89.75 108 ILE A C 1
ATOM 835 O O . ILE A 1 108 ? -10.546 -2.794 -9.679 1.00 89.75 108 ILE A O 1
ATOM 839 N N . GLU A 1 109 ? -9.916 -2.189 -11.753 1.00 92.25 109 GLU A N 1
ATOM 840 C CA . GLU A 1 109 ? -9.589 -3.522 -12.248 1.00 92.25 109 GLU A CA 1
ATOM 841 C C . GLU A 1 109 ? -8.165 -3.503 -12.816 1.00 92.25 109 GLU A C 1
ATOM 843 O O . GLU A 1 109 ? -7.758 -2.560 -13.497 1.00 92.25 109 GLU A O 1
ATOM 848 N N . SER A 1 110 ? -7.372 -4.521 -12.481 1.00 95.62 110 SER A N 1
ATOM 849 C CA . SER A 1 110 ? -5.975 -4.637 -12.900 1.00 95.62 110 SER A CA 1
ATOM 850 C C . SER A 1 110 ? -5.527 -6.089 -12.840 1.00 95.62 110 SER A C 1
ATOM 852 O O . SER A 1 110 ? -5.831 -6.789 -11.875 1.00 95.62 110 SER A O 1
ATOM 854 N N . ASP A 1 111 ? -4.726 -6.510 -13.817 1.00 95.19 111 ASP A N 1
ATOM 855 C CA . ASP A 1 111 ? -4.122 -7.848 -13.843 1.00 95.19 111 ASP A CA 1
ATOM 856 C C . ASP A 1 111 ? -3.190 -8.091 -12.641 1.00 95.19 111 ASP A C 1
ATOM 858 O O . ASP A 1 111 ? -3.005 -9.227 -12.212 1.00 95.19 111 ASP A O 1
ATOM 862 N N . TYR A 1 112 ? -2.651 -7.020 -12.047 1.00 97.25 112 TYR A N 1
ATOM 863 C CA . TYR A 1 112 ? -1.791 -7.076 -10.859 1.00 97.25 112 TYR A CA 1
ATOM 864 C C . TYR A 1 112 ? -2.570 -7.068 -9.535 1.00 97.25 112 TYR A C 1
ATOM 866 O O . TYR A 1 112 ? -1.956 -7.169 -8.468 1.00 97.25 112 TYR A O 1
ATOM 874 N N . LEU A 1 113 ? -3.901 -6.922 -9.584 1.00 96.94 113 LEU A N 1
ATOM 875 C CA . LEU A 1 113 ? -4.789 -6.851 -8.423 1.00 96.94 113 LEU A CA 1
ATOM 876 C C . LEU A 1 113 ? -5.892 -7.923 -8.534 1.00 96.94 113 LEU A C 1
ATOM 878 O O . LEU A 1 113 ? -6.996 -7.634 -8.998 1.00 96.94 113 LEU A O 1
ATOM 882 N N . PRO A 1 114 ? -5.624 -9.172 -8.107 1.00 94.94 114 PRO A N 1
ATOM 883 C CA . PRO A 1 114 ? -6.560 -10.283 -8.258 1.00 94.94 114 PRO A CA 1
ATOM 884 C C . PRO A 1 114 ? -7.908 -10.017 -7.573 1.00 94.94 114 PRO A C 1
ATOM 886 O O . PRO A 1 114 ? -8.035 -10.089 -6.347 1.00 94.94 114 PRO A O 1
ATOM 889 N N . LYS A 1 115 ? -8.938 -9.761 -8.387 1.00 92.31 115 LYS A N 1
ATOM 890 C CA . LYS A 1 115 ? -10.288 -9.360 -7.955 1.00 92.31 115 LYS A CA 1
ATOM 891 C C . LYS A 1 115 ? -10.886 -10.280 -6.893 1.00 92.31 115 LYS A C 1
ATOM 893 O O . LYS A 1 115 ? -11.423 -9.804 -5.900 1.00 92.31 115 LYS A O 1
ATOM 898 N N . HIS A 1 116 ? -10.750 -11.592 -7.065 1.00 91.06 116 HIS A N 1
ATOM 899 C CA . HIS A 1 116 ? -11.339 -12.564 -6.145 1.00 91.06 116 HIS A CA 1
ATOM 900 C C . HIS A 1 116 ? -10.648 -12.612 -4.776 1.00 91.06 116 HIS A C 1
ATOM 902 O O . HIS A 1 116 ? -11.321 -12.836 -3.772 1.00 91.06 116 HIS A O 1
ATOM 908 N N . LEU A 1 117 ? -9.337 -12.340 -4.713 1.00 92.00 117 LEU A N 1
ATOM 909 C CA . LEU A 1 117 ? -8.629 -12.201 -3.436 1.00 92.00 117 LEU A CA 1
ATOM 910 C C . LEU A 1 117 ? -9.036 -10.908 -2.726 1.00 92.00 117 LEU A C 1
ATOM 912 O O . LEU A 1 117 ? -9.289 -10.929 -1.524 1.00 92.00 117 LEU A O 1
ATOM 916 N N . LEU A 1 118 ? -9.149 -9.807 -3.475 1.00 94.06 118 LEU A N 1
ATOM 917 C CA . LEU A 1 118 ? -9.585 -8.512 -2.951 1.00 94.06 118 LEU A CA 1
ATOM 918 C C . LEU A 1 118 ? -11.013 -8.570 -2.389 1.00 94.06 118 LEU A C 1
ATOM 920 O O . LEU A 1 118 ? -11.272 -8.105 -1.284 1.00 94.06 118 LEU A O 1
ATOM 924 N N . GLN A 1 119 ? -11.933 -9.171 -3.145 1.00 90.50 119 G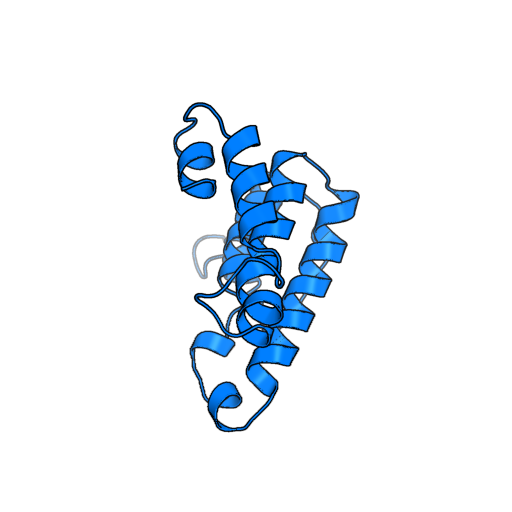LN A N 1
ATOM 925 C CA . GLN A 1 119 ? -13.359 -9.236 -2.817 1.00 90.50 119 GLN A CA 1
ATOM 926 C C . GLN A 1 119 ? -13.724 -10.417 -1.909 1.00 90.50 119 GLN A C 1
ATOM 928 O O . GLN A 1 119 ? -14.884 -10.546 -1.523 1.00 90.50 119 GLN A O 1
ATOM 933 N N . ARG A 1 120 ? -12.757 -11.282 -1.567 1.00 85.19 120 ARG A N 1
ATOM 934 C CA . ARG A 1 120 ? -12.960 -12.511 -0.773 1.00 85.19 120 ARG A CA 1
ATOM 935 C C . ARG A 1 120 ? -13.995 -13.461 -1.369 1.00 85.19 120 ARG A C 1
ATOM 937 O O . ARG A 1 120 ? -14.696 -14.167 -0.651 1.00 85.19 120 ARG A O 1
ATOM 944 N N . THR A 1 121 ? -14.116 -13.475 -2.688 1.00 83.06 121 THR A N 1
ATOM 945 C CA . THR A 1 121 ? -15.038 -14.380 -3.369 1.00 83.06 121 THR A CA 1
ATOM 946 C C . THR A 1 121 ? -14.309 -15.687 -3.638 1.00 83.06 121 THR A C 1
ATOM 948 O O . THR A 1 121 ? -13.477 -15.757 -4.545 1.00 83.06 121 THR A O 1
ATOM 951 N N . TRP A 1 122 ? -14.604 -16.715 -2.848 1.00 70.94 122 TRP A N 1
ATOM 952 C CA . TRP A 1 122 ? -14.038 -18.047 -3.027 1.00 70.94 122 TRP A CA 1
ATOM 953 C C . TRP A 1 122 ? -14.988 -18.941 -3.820 1.00 70.94 122 TRP A C 1
ATOM 955 O O . TRP A 1 122 ? -16.206 -18.931 -3.621 1.00 70.94 122 TRP A O 1
ATOM 965 N N . LEU A 1 123 ? -14.420 -19.734 -4.730 1.00 66.94 123 LEU A N 1
ATOM 966 C CA . LEU A 1 123 ? -15.177 -20.717 -5.495 1.00 66.94 123 LEU A CA 1
ATOM 967 C C . LEU A 1 123 ? -15.786 -21.747 -4.526 1.00 66.94 123 LEU A C 1
ATOM 969 O O . LEU A 1 123 ? -15.052 -22.463 -3.848 1.00 66.94 123 LEU A O 1
ATOM 973 N N . GLY A 1 124 ? -17.118 -21.821 -4.471 1.00 69.00 124 GLY A N 1
ATOM 974 C CA . GLY A 1 124 ? -17.855 -22.780 -3.638 1.00 69.00 124 GLY A CA 1
ATOM 975 C C . GLY A 1 124 ? -18.259 -22.293 -2.241 1.00 69.00 124 GLY A C 1
ATOM 976 O O . GLY A 1 124 ? -18.883 -23.059 -1.514 1.00 69.00 124 GLY A O 1
ATOM 977 N N . GLU A 1 125 ? -17.954 -21.048 -1.861 1.00 64.25 125 GLU A N 1
ATOM 978 C CA . GLU A 1 125 ? -18.346 -20.496 -0.549 1.00 64.25 125 GLU A CA 1
ATOM 979 C C . GLU A 1 125 ? -19.715 -19.777 -0.579 1.00 64.25 125 GLU A C 1
ATOM 981 O O . GLU A 1 125 ? -20.344 -19.593 0.462 1.00 64.25 125 GLU A O 1
ATOM 986 N N . PHE A 1 126 ? -20.236 -19.453 -1.774 1.00 57.06 126 PHE A N 1
ATOM 987 C CA . PHE A 1 126 ? -21.564 -18.855 -1.983 1.00 57.06 126 PHE A CA 1
ATOM 988 C C . PHE A 1 126 ? -22.352 -19.589 -3.089 1.00 57.06 126 PHE A C 1
ATOM 990 O O . PHE A 1 126 ? -21.726 -20.093 -4.026 1.00 57.06 126 PHE A O 1
ATOM 997 N N . PRO A 1 127 ? -23.702 -19.665 -3.013 1.00 57.16 127 PRO A N 1
ATOM 998 C CA . PRO A 1 127 ? -24.519 -20.307 -4.045 1.00 57.16 127 PRO A CA 1
ATOM 999 C C . PRO A 1 127 ? -24.353 -19.594 -5.391 1.00 57.16 127 PRO A C 1
ATOM 1001 O O . PRO A 1 127 ? -24.546 -18.380 -5.466 1.00 57.16 127 PRO A O 1
ATOM 1004 N N . THR A 1 128 ? -23.996 -20.347 -6.430 1.00 62.44 128 THR A N 1
ATOM 1005 C CA . THR A 1 128 ? -23.997 -19.900 -7.833 1.00 62.44 128 THR A CA 1
ATOM 1006 C C . THR A 1 128 ? -25.382 -20.003 -8.443 1.00 62.44 128 THR A C 1
ATOM 1008 O O . THR A 1 128 ? -26.015 -21.062 -8.217 1.00 62.44 128 THR A O 1
#

Foldseek 3Di:
DLVVCVVVVHPDNVVVLVVVQVCLDPVNDDPDDPLCSQLAVCLLSVLVVCLVVVVLVVNQVSLVVNLVSLVCSQVVDPVSVPDPVSQASVSSLVSLLVCVVVVRDNPDDDSNHPPCSSVVPDDPPDDD

Sequence (128 aa):
DTLQTWWLRGPGLADKLIATIETSDPSIARVAPLDMLQGVLYPPINLFYHYVRKDEAGFAPALAEALQLHKAYWTLNEDRTTDTHGTIALGPLAIACLAHDAGFPLDIESDYLPKHLLQRTWLGEFPT

pLDDT: mean 93.34, std 7.85, range [57.06, 98.56]

Radius of gyration: 15.63 Å; chains: 1; bounding box: 45×34×40 Å

Secondary structure (DSSP, 8-state):
-HHHHHHTT-S-HHHHHHHHHHHTSTTT--SS-HHHIIIIIHHHHHHHHHHHTT-HHHHHHHHHHHHHHHHHHHTSSHHHHT-GGGSS-HHHHHHHHHHHHTT------BTTB-HHHHTT--TTTS--